Protein AF-I0UTX8-F1 (afdb_monomer_lite)

pLDDT: mean 80.85, std 13.94, range [42.75, 97.75]

Structure (mmCIF, N/CA/C/O backbone):
data_AF-I0UTX8-F1
#
_entry.id   AF-I0UTX8-F1
#
loop_
_atom_site.group_PDB
_atom_site.id
_atom_site.type_symbol
_atom_site.label_atom_id
_atom_site.label_alt_id
_atom_site.label_comp_id
_atom_site.label_asym_id
_atom_site.label_entity_id
_atom_site.label_seq_id
_atom_site.pdbx_PDB_ins_code
_atom_site.Cartn_x
_atom_site.Cartn_y
_atom_site.Cartn_z
_atom_site.occupancy
_atom_site.B_iso_or_equiv
_atom_site.auth_seq_id
_atom_site.auth_comp_id
_atom_site.auth_asym_id
_atom_site.auth_atom_id
_atom_site.pdbx_PDB_model_num
ATOM 1 N N . MET A 1 1 ? -11.945 14.263 20.259 1.00 42.75 1 MET A N 1
ATOM 2 C CA . MET A 1 1 ? -12.815 13.802 19.162 1.00 42.75 1 MET A CA 1
ATOM 3 C C . MET A 1 1 ? -12.801 12.288 19.262 1.00 42.75 1 MET A C 1
ATOM 5 O O . MET A 1 1 ? -11.864 11.658 18.801 1.00 42.75 1 MET A O 1
ATOM 9 N N .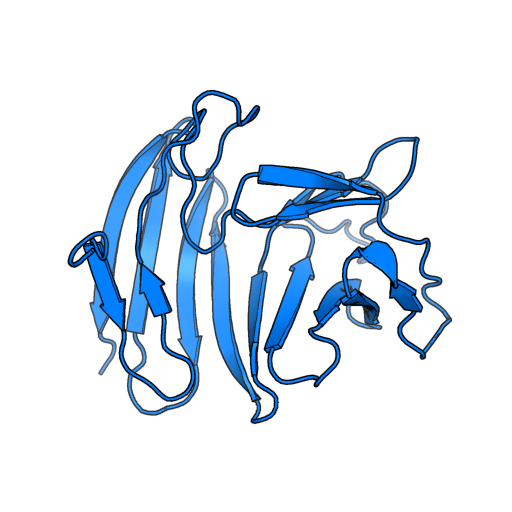 GLU A 1 2 ? -13.704 11.738 20.072 1.00 43.00 2 GLU A N 1
ATOM 10 C CA . GLU A 1 2 ? -13.823 10.292 20.281 1.00 43.00 2 GLU A CA 1
ATOM 11 C C . GLU A 1 2 ? -14.812 9.739 19.247 1.00 43.00 2 GLU A C 1
ATOM 13 O O . GLU A 1 2 ? -15.896 10.301 19.108 1.00 43.00 2 GLU A O 1
ATOM 18 N N . GLY A 1 3 ? -14.465 8.640 18.564 1.00 57.16 3 GLY A N 1
ATOM 19 C CA . GLY A 1 3 ? -15.480 7.721 18.033 1.00 57.16 3 GLY A CA 1
ATOM 20 C C . GLY A 1 3 ? -15.696 7.629 16.517 1.00 57.16 3 GLY A C 1
ATOM 21 O O . GLY A 1 3 ? -16.848 7.615 16.101 1.00 57.16 3 GLY A O 1
ATOM 22 N N . GLU A 1 4 ? -14.654 7.460 15.697 1.00 70.81 4 GLU A N 1
ATOM 23 C CA . GLU A 1 4 ? -14.821 6.998 14.296 1.00 70.81 4 GLU A CA 1
ATOM 24 C C . GLU A 1 4 ? -14.211 5.610 14.028 1.00 70.81 4 GLU A C 1
ATOM 26 O O . GLU A 1 4 ? -13.911 5.248 12.895 1.00 70.81 4 GLU A O 1
ATOM 31 N N . THR A 1 5 ? -14.047 4.787 15.064 1.00 82.12 5 THR A N 1
ATOM 32 C CA . THR A 1 5 ? -13.653 3.381 14.897 1.00 82.12 5 THR A CA 1
ATOM 33 C C . THR A 1 5 ? -14.902 2.516 14.733 1.00 82.12 5 THR A C 1
ATOM 35 O O . THR A 1 5 ? -15.676 2.385 15.681 1.00 82.12 5 THR A O 1
ATOM 38 N N . ASP A 1 6 ? -15.090 1.882 13.571 1.00 81.81 6 ASP A N 1
ATOM 39 C CA . ASP A 1 6 ? -16.167 0.895 13.390 1.00 81.81 6 ASP A CA 1
ATOM 40 C C . ASP A 1 6 ? -15.832 -0.398 14.167 1.00 81.81 6 ASP A C 1
ATOM 42 O O . ASP A 1 6 ? -16.687 -0.977 14.837 1.00 81.81 6 ASP A O 1
ATOM 46 N N . PHE A 1 7 ? -14.580 -0.865 14.087 1.00 81.38 7 PHE A N 1
ATOM 47 C CA . PHE A 1 7 ? -14.040 -1.977 14.882 1.00 81.38 7 PHE A CA 1
ATOM 48 C C . PHE A 1 7 ? -12.509 -1.937 14.892 1.00 81.38 7 PHE A C 1
ATOM 50 O O . PHE A 1 7 ? -11.882 -1.321 14.036 1.00 81.38 7 PHE A O 1
ATOM 57 N N . ALA A 1 8 ? -11.892 -2.626 15.847 1.00 80.88 8 ALA A N 1
ATOM 58 C CA . ALA A 1 8 ? -10.444 -2.761 15.914 1.00 80.88 8 ALA A CA 1
ATOM 59 C C . ALA A 1 8 ? -10.038 -4.201 16.228 1.00 80.88 8 ALA A C 1
ATOM 61 O O . ALA A 1 8 ? -10.755 -4.944 16.905 1.00 80.88 8 ALA A O 1
ATOM 62 N N . PHE A 1 9 ? -8.861 -4.575 15.744 1.00 76.31 9 PHE A N 1
ATOM 63 C CA . PHE A 1 9 ? -8.159 -5.786 16.122 1.00 76.31 9 PHE A CA 1
ATOM 64 C C . PHE A 1 9 ? -6.911 -5.395 16.892 1.00 76.31 9 PHE A C 1
ATOM 66 O O . PHE A 1 9 ? -5.964 -4.840 16.333 1.00 76.31 9 PHE A O 1
ATOM 73 N N . GLU A 1 10 ? -6.933 -5.689 18.187 1.00 76.31 10 GLU A N 1
ATOM 74 C CA . GLU A 1 10 ? -5.767 -5.524 19.039 1.00 76.31 10 GLU A CA 1
ATOM 75 C C . GLU A 1 10 ? -4.695 -6.561 18.693 1.00 76.31 10 GLU A C 1
ATOM 77 O O . GLU A 1 10 ? -4.978 -7.699 18.308 1.00 76.31 10 GLU A O 1
ATOM 82 N N . GLY A 1 11 ? -3.441 -6.157 18.834 1.00 73.00 11 GLY A N 1
ATOM 83 C CA . GLY A 1 11 ? -2.274 -6.961 18.509 1.00 73.00 11 GLY A CA 1
ATOM 84 C C . GLY A 1 11 ? -1.031 -6.083 18.470 1.00 73.00 11 GLY A C 1
ATOM 85 O O . GLY A 1 11 ? -1.123 -4.877 18.683 1.00 73.00 11 GLY A O 1
ATOM 86 N N . ILE A 1 12 ? 0.130 -6.681 18.191 1.00 80.19 12 ILE A N 1
ATOM 87 C CA . ILE A 1 12 ? 1.380 -5.911 18.055 1.00 80.19 12 ILE A CA 1
ATOM 88 C C . ILE A 1 12 ? 1.315 -4.942 16.879 1.00 80.19 12 ILE A C 1
ATOM 90 O O . ILE A 1 12 ? 1.742 -3.803 17.011 1.00 80.19 12 ILE A O 1
ATOM 94 N N . LEU A 1 13 ? 0.726 -5.385 15.769 1.00 84.00 13 LEU A N 1
ATOM 95 C CA . LEU A 1 13 ? 0.405 -4.535 14.634 1.00 84.00 13 LEU A CA 1
ATOM 96 C C . LEU A 1 13 ? -1.124 -4.408 14.548 1.00 84.00 13 LEU A C 1
ATOM 98 O O . LEU A 1 13 ? -1.762 -5.225 13.867 1.00 84.00 13 LEU A O 1
ATOM 102 N N . PRO A 1 14 ? -1.731 -3.474 15.305 1.00 82.25 14 PRO A N 1
ATOM 103 C CA . PRO A 1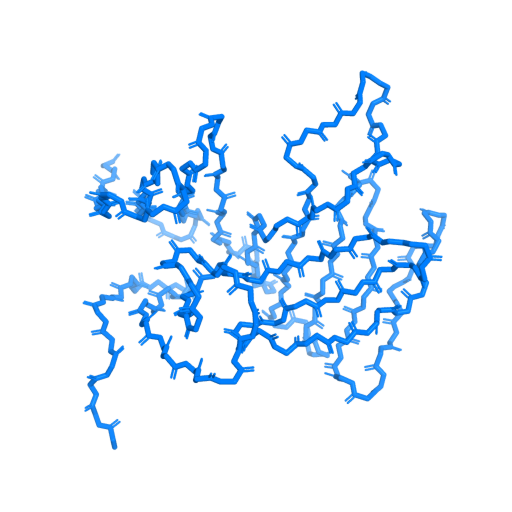 14 ? -3.178 -3.367 15.402 1.00 82.25 14 PRO A CA 1
ATOM 104 C C . PRO A 1 14 ? -3.784 -2.925 14.071 1.00 82.25 14 PRO A C 1
ATOM 106 O O . PRO A 1 14 ? -3.206 -2.121 13.340 1.00 82.25 14 PRO A O 1
ATOM 109 N N . LEU A 1 15 ? -4.977 -3.429 13.769 1.00 81.81 15 LEU A N 1
ATOM 110 C CA . LEU A 1 15 ? -5.797 -2.908 12.678 1.00 81.81 15 LEU A CA 1
ATOM 111 C C . LEU A 1 15 ? -6.970 -2.160 13.287 1.00 81.81 15 LEU A C 1
ATOM 113 O O . LEU A 1 15 ? -7.857 -2.765 13.885 1.00 81.81 15 LEU A O 1
ATOM 117 N N . VAL A 1 16 ? -6.973 -0.845 13.123 1.00 84.25 16 VAL A N 1
ATOM 118 C CA . VAL A 1 16 ? -8.110 0.004 13.468 1.00 84.25 16 VAL A CA 1
ATOM 119 C C . VAL A 1 16 ? -8.879 0.254 12.184 1.00 84.25 16 VAL A C 1
ATOM 121 O O . VAL A 1 16 ? -8.337 0.823 11.243 1.00 84.25 16 VAL A O 1
ATOM 124 N N . TRP A 1 17 ? -10.123 -0.209 12.128 1.00 83.88 17 TRP A N 1
ATOM 125 C CA . TRP A 1 17 ? -10.990 0.031 10.989 1.00 83.88 17 TRP A CA 1
ATOM 126 C C . TRP A 1 17 ? -11.888 1.231 11.240 1.00 83.88 17 TRP A C 1
ATOM 128 O O . TRP A 1 17 ? -12.675 1.258 12.190 1.00 83.88 17 TRP A O 1
ATOM 138 N N . SER A 1 18 ? -11.810 2.181 10.322 1.00 85.50 18 SER A N 1
ATOM 139 C CA . SER A 1 18 ? -12.669 3.349 10.226 1.00 85.50 18 SER A CA 1
ATOM 140 C C . SER A 1 18 ? -13.064 3.569 8.769 1.00 85.50 18 SER A C 1
ATOM 142 O O . SER A 1 18 ? -12.451 3.028 7.843 1.00 85.50 18 SER A O 1
ATOM 144 N N . ARG A 1 19 ? -14.117 4.358 8.571 1.00 87.00 19 ARG A N 1
ATOM 145 C CA . ARG A 1 19 ? -14.554 4.830 7.260 1.00 87.00 19 ARG A CA 1
ATOM 146 C C . ARG A 1 19 ? -14.509 6.342 7.257 1.00 87.00 19 ARG A C 1
ATOM 148 O O . ARG A 1 19 ? -15.196 6.958 8.065 1.00 87.00 19 ARG A O 1
ATOM 155 N N . SER A 1 20 ? -13.784 6.905 6.305 1.00 85.88 20 SER A N 1
ATOM 156 C CA . SER A 1 20 ? -13.709 8.351 6.108 1.00 85.88 20 SER A CA 1
ATOM 157 C C . SER A 1 20 ? -14.398 8.727 4.803 1.00 85.88 20 SER A C 1
ATOM 159 O O . SER A 1 20 ? -14.300 7.983 3.823 1.00 85.88 20 SER A O 1
ATOM 161 N N . TYR A 1 21 ? -15.101 9.862 4.797 1.00 86.75 21 TYR A N 1
ATOM 162 C CA . TYR A 1 21 ? -15.697 10.428 3.589 1.00 86.75 21 TYR A CA 1
ATOM 163 C C . TYR A 1 21 ? -15.040 11.763 3.235 1.00 86.75 21 TYR A C 1
ATOM 165 O O . TYR A 1 21 ? -15.007 12.674 4.062 1.00 86.75 21 TYR A O 1
ATOM 173 N N . TYR A 1 22 ? -14.589 11.880 1.991 1.00 83.94 22 TYR A N 1
ATOM 174 C CA . TYR A 1 22 ? -13.963 13.060 1.410 1.00 83.94 22 TYR A CA 1
ATOM 175 C C . TYR A 1 22 ? -14.700 13.411 0.117 1.00 83.94 22 TYR A C 1
ATOM 177 O O . TYR A 1 22 ? -14.751 12.619 -0.821 1.00 83.94 22 TYR A O 1
ATOM 185 N N . SER A 1 23 ? -15.330 14.585 0.072 1.00 82.50 23 SER A N 1
ATOM 186 C CA . SER A 1 23 ? -16.160 14.995 -1.071 1.00 82.50 23 SER A CA 1
ATOM 187 C C . SER A 1 23 ? -15.365 15.324 -2.335 1.00 82.50 23 SER A C 1
ATOM 189 O O . SER A 1 23 ? -15.944 15.386 -3.411 1.00 82.50 23 SER A O 1
ATOM 191 N N . ASP A 1 24 ? -14.077 15.606 -2.178 1.00 81.38 24 ASP A N 1
ATOM 192 C CA . ASP A 1 24 ? -13.109 15.970 -3.213 1.00 81.38 24 ASP A CA 1
ATOM 193 C C . ASP A 1 24 ? -12.202 14.799 -3.618 1.00 81.38 24 ASP A C 1
ATOM 195 O O . ASP A 1 24 ? -11.310 14.964 -4.448 1.00 81.38 24 ASP A O 1
ATOM 199 N N . GLN A 1 25 ? -12.425 13.614 -3.045 1.00 77.88 25 GLN A N 1
ATOM 200 C CA . GLN A 1 25 ? -11.676 12.418 -3.391 1.00 77.88 25 GLN A CA 1
ATOM 201 C C . GLN A 1 25 ? -12.287 11.739 -4.619 1.00 77.88 25 GLN A C 1
ATOM 203 O O . GLN A 1 25 ? -13.302 11.040 -4.531 1.00 77.88 25 GLN A O 1
ATOM 208 N N . ASP A 1 26 ? -11.600 11.881 -5.749 1.00 68.62 26 ASP A N 1
ATOM 209 C CA . ASP A 1 26 ? -11.940 11.182 -6.980 1.00 68.62 26 ASP A CA 1
ATOM 210 C C . ASP A 1 26 ? -11.601 9.681 -6.906 1.00 68.62 26 ASP A C 1
ATOM 212 O O . ASP A 1 26 ? -10.594 9.237 -6.342 1.00 68.62 26 ASP A O 1
ATOM 216 N N . GLY A 1 27 ? -12.451 8.872 -7.540 1.00 67.56 27 GLY A N 1
ATOM 217 C CA . GLY A 1 27 ? -12.260 7.431 -7.687 1.00 67.56 27 GLY A CA 1
ATOM 218 C C . GLY A 1 27 ? -12.958 6.578 -6.625 1.00 67.56 27 GLY A C 1
ATOM 219 O O . GLY A 1 27 ? -13.397 7.033 -5.573 1.00 67.56 27 GLY A O 1
ATOM 220 N N . THR A 1 28 ? -13.089 5.283 -6.915 1.00 64.31 28 THR A N 1
ATOM 221 C CA . THR A 1 28 ? -13.773 4.326 -6.036 1.00 64.31 28 THR A CA 1
ATOM 222 C C . THR A 1 28 ? -12.792 3.653 -5.083 1.00 64.31 28 THR A C 1
ATOM 224 O O . THR A 1 28 ? -12.051 2.753 -5.486 1.00 64.31 28 THR A O 1
ATOM 227 N N . GLY A 1 29 ? -12.819 4.050 -3.809 1.00 67.56 29 GLY A N 1
ATOM 228 C CA . GLY A 1 29 ? -12.302 3.223 -2.720 1.00 67.56 29 GLY A CA 1
ATOM 229 C C . GLY A 1 29 ? -13.172 1.979 -2.516 1.00 67.56 29 GLY A C 1
ATOM 230 O O . GLY A 1 29 ? -14.106 1.704 -3.276 1.00 67.56 29 GLY A O 1
ATOM 231 N N . TRP A 1 30 ? -12.905 1.203 -1.468 1.00 75.69 30 TRP A N 1
ATOM 232 C CA . TRP A 1 30 ? -13.611 -0.064 -1.259 1.00 75.69 30 TRP A CA 1
ATOM 233 C C . TRP A 1 30 ? -15.130 0.079 -1.014 1.00 75.69 30 TRP A C 1
ATOM 235 O O . TRP A 1 30 ? -15.869 -0.907 -1.091 1.00 75.69 30 TRP A O 1
ATOM 245 N N . LEU A 1 31 ? -15.620 1.282 -0.710 1.00 76.56 31 LEU A N 1
ATOM 246 C CA . LEU A 1 31 ? -17.041 1.553 -0.455 1.00 76.56 31 LEU A CA 1
ATOM 247 C C . LEU A 1 31 ? -17.690 2.459 -1.513 1.00 76.56 31 LEU A C 1
ATOM 249 O O . LEU A 1 31 ? -18.855 2.823 -1.366 1.00 76.56 31 LEU A O 1
ATOM 253 N N . GLY A 1 32 ? -16.973 2.768 -2.595 1.00 76.75 32 GLY A N 1
ATOM 254 C CA . GLY A 1 32 ? -17.423 3.682 -3.640 1.00 76.75 32 GLY A CA 1
ATOM 255 C C . GLY A 1 32 ? -16.710 5.033 -3.599 1.00 76.75 32 GLY A C 1
ATOM 256 O O . GLY A 1 32 ? -15.705 5.200 -2.911 1.00 76.75 32 GLY A O 1
ATOM 257 N N . GLU A 1 33 ? -17.219 5.966 -4.398 1.00 81.94 33 GLU A N 1
ATOM 258 C CA . GLU A 1 33 ? -16.681 7.321 -4.554 1.00 81.94 33 GLU A CA 1
ATOM 259 C C . GLU A 1 33 ? -16.741 8.110 -3.243 1.00 81.94 33 GLU A C 1
ATOM 261 O O . GLU A 1 33 ? -17.702 7.984 -2.477 1.00 81.94 33 GLU A O 1
ATOM 266 N N . GLY A 1 34 ? -15.682 8.872 -2.969 1.00 83.38 34 GLY A N 1
ATOM 267 C CA . GLY A 1 34 ? -15.533 9.675 -1.759 1.00 83.38 34 GLY A CA 1
ATOM 268 C C . GLY A 1 34 ? -15.286 8.889 -0.470 1.00 83.38 34 GLY A C 1
ATOM 269 O O . GLY A 1 34 ? -15.041 9.502 0.559 1.00 83.38 34 GLY A O 1
ATOM 270 N N . TRP A 1 35 ? -15.328 7.552 -0.475 1.00 85.69 35 TRP A N 1
ATOM 271 C CA . TRP A 1 35 ? -15.084 6.747 0.726 1.00 85.69 35 TRP A CA 1
ATOM 272 C C . TRP A 1 35 ? -13.678 6.154 0.761 1.00 85.69 35 TRP A C 1
ATOM 274 O O . TRP A 1 35 ? -13.226 5.540 -0.211 1.00 85.69 35 TRP A O 1
ATOM 284 N N . SER A 1 36 ? -13.049 6.208 1.933 1.00 84.25 36 SER A N 1
ATOM 285 C CA . SER A 1 36 ? -11.814 5.486 2.222 1.00 84.25 36 SER A CA 1
ATOM 286 C C . SER A 1 36 ? -11.919 4.597 3.462 1.00 84.25 36 SER A C 1
ATOM 288 O O . SER A 1 36 ? -12.678 4.872 4.392 1.00 84.25 36 SER A O 1
ATOM 290 N N . VAL A 1 37 ? -11.165 3.499 3.432 1.00 84.94 37 VAL A N 1
ATOM 291 C CA . VAL A 1 37 ? -10.983 2.523 4.512 1.00 84.94 37 VAL A CA 1
ATOM 292 C C . VAL A 1 37 ? -9.529 2.052 4.511 1.00 84.94 37 VAL A C 1
ATOM 294 O O . VAL A 1 37 ? -8.875 2.121 3.462 1.00 84.94 37 VAL A O 1
ATOM 297 N N . PRO A 1 38 ? -9.018 1.505 5.628 1.00 83.50 38 PRO A N 1
ATOM 298 C CA . PRO A 1 38 ? -7.717 0.847 5.632 1.00 83.50 38 PRO A CA 1
ATOM 299 C C . PRO A 1 38 ? -7.620 -0.210 4.522 1.00 83.50 38 PRO A C 1
ATOM 301 O O . PRO A 1 38 ? -8.472 -1.096 4.425 1.00 83.50 38 PRO A O 1
ATOM 304 N N . GLY A 1 39 ? -6.587 -0.118 3.683 1.00 84.00 39 GLY A N 1
ATOM 305 C CA . GLY A 1 39 ? -6.399 -0.992 2.522 1.00 84.00 39 GLY A CA 1
ATOM 306 C C . GLY A 1 39 ? -6.795 -0.387 1.178 1.00 84.00 39 GLY A C 1
ATOM 307 O O . GLY A 1 39 ? -6.586 -1.024 0.147 1.00 84.00 39 GLY A O 1
ATOM 308 N N . CYS A 1 40 ? -7.350 0.829 1.151 1.00 86.50 40 CYS A N 1
ATOM 309 C CA . CYS A 1 40 ? -7.631 1.535 -0.100 1.00 86.50 40 CYS A CA 1
ATOM 310 C C . CYS A 1 40 ? -6.367 1.960 -0.864 1.00 86.50 40 CYS A C 1
ATOM 312 O O . CYS A 1 40 ? -6.476 2.262 -2.056 1.00 86.50 40 CYS A O 1
ATOM 314 N N . GLN A 1 41 ? -5.203 1.977 -0.211 1.00 91.75 41 GLN A N 1
ATOM 315 C CA . GLN A 1 41 ? -3.949 2.406 -0.818 1.00 91.75 41 GLN A CA 1
ATOM 316 C C . GLN A 1 41 ? -3.582 1.532 -2.019 1.00 91.75 41 GLN A C 1
ATOM 318 O O . GLN A 1 41 ? -3.802 0.314 -2.030 1.00 91.75 41 GLN A O 1
ATOM 323 N N . ARG A 1 42 ? -3.024 2.155 -3.052 1.00 93.81 42 ARG A N 1
ATOM 324 C CA . ARG A 1 42 ? -2.692 1.476 -4.308 1.00 93.81 42 ARG A CA 1
ATOM 325 C C . ARG A 1 42 ? -1.664 2.267 -5.096 1.00 93.81 42 ARG A C 1
ATOM 327 O O . ARG A 1 42 ? -1.646 3.492 -5.033 1.00 93.81 42 ARG A O 1
ATOM 334 N N . ILE A 1 43 ? -0.872 1.555 -5.881 1.00 96.12 43 ILE A N 1
ATOM 335 C CA . ILE A 1 43 ? -0.053 2.138 -6.937 1.00 96.12 43 ILE A CA 1
ATOM 336 C C . ILE A 1 43 ? -0.778 1.921 -8.267 1.00 96.12 43 ILE A C 1
ATOM 338 O O . ILE A 1 43 ? -1.365 0.860 -8.505 1.00 96.12 43 ILE A O 1
ATOM 342 N N . ILE A 1 44 ? -0.766 2.938 -9.117 1.00 94.44 44 ILE A N 1
ATOM 343 C CA . ILE A 1 44 ? -1.221 2.855 -10.503 1.00 94.44 44 ILE A CA 1
ATOM 344 C C . ILE A 1 44 ? -0.037 3.074 -11.437 1.00 94.44 44 ILE A C 1
ATOM 346 O O . ILE A 1 44 ? 0.903 3.788 -11.090 1.00 94.44 44 ILE A O 1
ATOM 350 N N . ARG A 1 45 ? -0.100 2.454 -12.613 1.00 94.44 45 ARG A N 1
ATOM 351 C CA . ARG A 1 45 ? 0.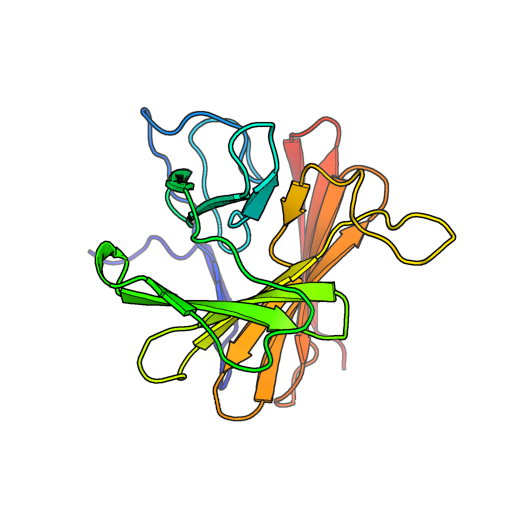871 2.645 -13.690 1.00 94.44 45 ARG A CA 1
ATOM 352 C C . ARG A 1 45 ? 0.161 3.188 -14.920 1.00 94.44 45 ARG A C 1
ATOM 354 O O . ARG A 1 45 ? -0.854 2.630 -15.343 1.00 94.44 45 ARG A O 1
ATOM 361 N N . ASP A 1 46 ? 0.716 4.244 -15.495 1.00 93.56 46 ASP A N 1
ATOM 362 C CA . ASP A 1 46 ? 0.303 4.798 -16.780 1.00 93.56 46 ASP A CA 1
ATOM 363 C C . ASP A 1 46 ? 1.521 5.219 -17.625 1.00 93.56 46 ASP A C 1
ATOM 365 O O . ASP A 1 46 ? 2.658 4.844 -17.339 1.00 93.56 46 ASP A O 1
ATOM 369 N N . ALA A 1 47 ? 1.287 5.974 -18.702 1.00 92.88 47 ALA A N 1
ATOM 370 C CA . ALA A 1 47 ? 2.345 6.429 -19.605 1.00 92.88 47 ALA A CA 1
ATOM 371 C C . ALA A 1 47 ? 3.338 7.425 -18.969 1.00 92.88 47 ALA A C 1
ATOM 373 O O . ALA A 1 47 ? 4.404 7.645 -19.538 1.00 92.88 47 ALA A O 1
ATOM 374 N N . ALA A 1 48 ? 2.993 8.047 -17.839 1.00 93.44 48 ALA A N 1
ATOM 375 C CA . ALA A 1 48 ? 3.865 8.938 -17.078 1.00 93.44 48 ALA A CA 1
ATOM 376 C C . ALA A 1 48 ? 4.664 8.202 -15.987 1.00 93.44 48 ALA A C 1
ATOM 378 O O . ALA A 1 48 ? 5.509 8.823 -15.346 1.00 93.44 48 ALA A O 1
ATOM 379 N N . GLY A 1 49 ? 4.416 6.903 -15.785 1.00 94.12 49 GLY A N 1
ATOM 380 C CA . GLY A 1 49 ? 5.111 6.069 -14.811 1.00 94.12 49 GLY A CA 1
ATOM 381 C C . GLY A 1 49 ? 4.197 5.598 -13.682 1.00 94.12 49 GLY A C 1
ATOM 382 O O . GLY A 1 49 ? 3.018 5.303 -13.890 1.00 94.12 49 GLY A O 1
ATOM 383 N N . LEU A 1 50 ? 4.766 5.469 -12.483 1.00 96.12 50 LEU A N 1
ATOM 384 C CA . LEU A 1 50 ? 4.047 5.026 -11.291 1.00 96.12 50 LEU A CA 1
ATOM 385 C C . LEU A 1 50 ? 3.518 6.220 -10.499 1.00 96.12 50 LEU A C 1
ATOM 387 O O . LEU A 1 50 ? 4.212 7.216 -10.309 1.00 96.12 50 LEU A O 1
ATOM 391 N N . ALA A 1 51 ? 2.314 6.085 -9.955 1.00 96.81 51 ALA A N 1
ATOM 392 C CA . ALA A 1 51 ? 1.767 7.020 -8.982 1.00 96.81 51 ALA A CA 1
ATOM 393 C C . ALA A 1 51 ? 1.165 6.268 -7.798 1.00 96.81 51 ALA A C 1
ATOM 395 O O . ALA A 1 51 ? 0.540 5.218 -7.961 1.00 96.81 51 ALA A O 1
ATOM 396 N N . TYR A 1 52 ? 1.338 6.820 -6.602 1.00 96.50 52 TYR A N 1
ATOM 397 C CA . TYR A 1 52 ? 0.732 6.306 -5.385 1.00 96.50 52 TYR A CA 1
ATOM 398 C C . TYR A 1 52 ? -0.543 7.072 -5.062 1.00 96.50 52 TYR A C 1
ATOM 400 O O . TYR A 1 52 ? -0.585 8.297 -5.160 1.00 96.50 52 TYR A O 1
ATOM 408 N N . ILE A 1 53 ? -1.571 6.330 -4.662 1.00 92.94 53 ILE A N 1
ATOM 409 C CA . ILE A 1 53 ? -2.803 6.850 -4.081 1.00 92.94 53 ILE A CA 1
ATOM 410 C C . ILE A 1 53 ? -2.807 6.426 -2.613 1.00 92.94 53 ILE A C 1
ATOM 412 O O . ILE A 1 53 ? -2.893 5.226 -2.319 1.00 92.94 53 ILE A O 1
ATOM 416 N N . ASP A 1 54 ? -2.698 7.401 -1.710 1.00 91.31 54 ASP A N 1
ATOM 417 C CA . ASP A 1 54 ? -2.648 7.155 -0.268 1.00 91.31 54 ASP A CA 1
ATOM 418 C C . ASP A 1 54 ? -4.025 6.814 0.335 1.00 91.31 54 ASP A C 1
ATOM 420 O O . ASP A 1 54 ? -5.019 6.605 -0.369 1.00 91.31 54 ASP A O 1
ATOM 424 N N . ASP A 1 55 ? -4.088 6.675 1.661 1.00 85.56 55 ASP A N 1
ATOM 425 C CA . ASP A 1 55 ? -5.317 6.298 2.366 1.00 85.56 55 ASP A CA 1
ATOM 426 C C . ASP A 1 55 ? -6.381 7.401 2.394 1.00 85.56 55 ASP A C 1
ATOM 428 O O . ASP A 1 55 ? -7.530 7.112 2.718 1.00 85.56 55 ASP A O 1
ATOM 432 N N . GLN A 1 56 ? -6.049 8.627 2.001 1.00 83.62 56 GLN A N 1
ATOM 433 C CA . GLN A 1 56 ? -6.992 9.732 1.810 1.00 83.62 56 GLN A CA 1
ATOM 434 C C . GLN A 1 56 ? -7.325 9.935 0.328 1.00 83.62 56 GLN A C 1
ATOM 436 O O . GLN A 1 56 ? -8.071 10.841 -0.031 1.00 83.62 56 GLN A O 1
ATOM 441 N N . GLY A 1 57 ? -6.773 9.091 -0.547 1.00 85.50 57 GLY A N 1
ATOM 442 C CA . GLY A 1 57 ? -6.959 9.175 -1.987 1.00 85.50 57 GLY A CA 1
ATOM 443 C C . GLY A 1 57 ? -6.136 10.271 -2.663 1.00 85.50 57 GLY A C 1
ATOM 444 O O . GLY A 1 57 ? -6.353 10.533 -3.846 1.00 85.50 57 GLY A O 1
ATOM 445 N N . ARG A 1 58 ? -5.177 10.889 -1.962 1.00 90.12 58 ARG A N 1
ATOM 446 C CA . ARG A 1 58 ? -4.249 11.845 -2.573 1.00 90.12 58 ARG A CA 1
ATOM 447 C C . ARG A 1 58 ? -3.315 11.092 -3.515 1.00 90.12 58 ARG A C 1
ATOM 449 O O . ARG A 1 58 ? -2.727 10.080 -3.139 1.00 90.12 58 ARG A O 1
ATOM 456 N N . LEU A 1 59 ? -3.195 11.607 -4.736 1.00 92.94 59 LEU A N 1
ATOM 457 C CA . LEU A 1 59 ? -2.371 11.039 -5.796 1.00 92.94 59 LEU A CA 1
ATOM 458 C C . LEU A 1 59 ? -1.081 11.840 -5.953 1.00 92.94 59 LEU A C 1
ATOM 460 O O . LEU A 1 59 ? -1.129 13.061 -6.107 1.00 92.94 59 LEU A O 1
ATOM 464 N N . PHE A 1 60 ? 0.058 11.152 -5.984 1.00 95.56 60 PHE A N 1
ATOM 465 C CA . PHE A 1 60 ? 1.339 11.753 -6.347 1.00 95.56 60 PHE A CA 1
ATOM 466 C C . PHE A 1 60 ? 2.228 10.775 -7.134 1.00 95.56 60 PHE A C 1
ATOM 468 O O . PHE A 1 60 ? 2.153 9.562 -6.908 1.00 95.56 60 PHE A O 1
ATOM 475 N N . PRO A 1 61 ? 3.055 11.272 -8.075 1.00 97.38 61 PRO A N 1
ATOM 476 C CA . PRO A 1 61 ? 3.966 10.431 -8.845 1.00 97.38 61 PRO A CA 1
ATOM 477 C C . PRO A 1 61 ? 5.064 9.866 -7.940 1.00 97.38 61 PRO A C 1
ATOM 479 O O . PRO A 1 61 ? 5.593 10.581 -7.093 1.00 97.38 61 PRO A O 1
ATOM 482 N N . LEU A 1 62 ? 5.402 8.593 -8.123 1.00 97.31 62 LEU A N 1
ATOM 483 C CA . LEU A 1 62 ? 6.517 7.937 -7.445 1.00 97.31 62 LEU A CA 1
ATOM 484 C C . LEU A 1 62 ? 7.802 8.091 -8.272 1.00 97.31 62 LEU A C 1
ATOM 486 O O . LEU A 1 62 ? 7.720 8.190 -9.498 1.00 97.31 62 LEU A O 1
ATOM 490 N N . PRO A 1 63 ? 8.984 8.106 -7.630 1.00 94.94 63 PRO A N 1
ATOM 491 C CA . PRO A 1 63 ? 10.240 8.085 -8.365 1.00 94.94 63 PRO A CA 1
ATOM 492 C C . PRO A 1 63 ? 10.383 6.775 -9.152 1.00 94.94 63 PRO A C 1
ATOM 494 O O . PRO A 1 63 ? 9.820 5.743 -8.777 1.00 94.94 63 PRO A O 1
ATOM 497 N N . GLU A 1 64 ? 11.147 6.820 -10.242 1.00 89.38 64 GLU A N 1
ATOM 498 C CA . GLU A 1 64 ? 11.544 5.610 -10.961 1.00 89.38 64 GLU A CA 1
ATOM 499 C C . GLU A 1 64 ? 12.428 4.739 -10.061 1.00 89.38 64 GLU A C 1
ATOM 501 O O . GLU A 1 64 ? 13.256 5.246 -9.302 1.00 89.38 64 GLU A O 1
ATOM 506 N N . VAL A 1 65 ? 12.219 3.427 -10.138 1.00 87.94 65 VAL A N 1
ATOM 507 C CA . VAL A 1 65 ? 13.021 2.412 -9.452 1.00 87.94 65 VAL A CA 1
ATOM 508 C C . VAL A 1 65 ? 13.438 1.385 -10.492 1.00 87.94 65 VAL A C 1
ATOM 510 O O . VAL A 1 65 ? 12.586 0.910 -11.248 1.00 87.94 65 VAL A O 1
ATOM 513 N N . ASP A 1 66 ? 14.733 1.089 -10.555 1.00 77.50 66 ASP A N 1
ATOM 514 C CA . ASP A 1 66 ? 15.258 0.018 -11.396 1.00 77.50 66 ASP A CA 1
ATOM 515 C C . ASP A 1 66 ? 15.025 -1.334 -10.701 1.00 77.50 66 ASP A C 1
ATOM 517 O O . ASP A 1 66 ? 15.058 -1.430 -9.473 1.00 77.50 66 ASP A O 1
ATOM 521 N N . GLU A 1 67 ? 14.751 -2.378 -11.478 1.00 71.44 67 GLU A N 1
ATOM 522 C CA . GLU A 1 67 ? 14.636 -3.747 -10.962 1.00 71.44 67 GLU A CA 1
ATOM 523 C C . GLU A 1 67 ? 15.992 -4.305 -10.521 1.00 71.44 67 GLU A C 1
ATOM 525 O O . GLU A 1 67 ? 16.040 -5.179 -9.653 1.00 71.44 67 GLU A O 1
ATOM 530 N N . ASP A 1 68 ? 17.077 -3.778 -11.094 1.00 76.31 68 ASP A N 1
ATOM 531 C CA . ASP A 1 68 ? 18.451 -4.153 -10.771 1.00 76.31 68 ASP A CA 1
ATOM 532 C C . ASP A 1 68 ? 19.020 -3.368 -9.568 1.00 76.31 68 ASP A C 1
ATOM 534 O O . ASP A 1 68 ? 20.070 -3.739 -9.032 1.00 76.31 68 ASP A O 1
ATOM 538 N N . ASP A 1 69 ? 18.340 -2.307 -9.113 1.00 73.75 69 ASP A N 1
ATOM 539 C CA . ASP A 1 69 ? 18.777 -1.495 -7.975 1.00 73.75 69 ASP A CA 1
ATOM 540 C C . ASP A 1 69 ? 18.331 -2.114 -6.640 1.00 73.75 69 ASP A C 1
ATOM 542 O O . ASP A 1 69 ? 17.154 -2.141 -6.275 1.00 73.75 69 ASP A O 1
ATOM 546 N N . GLU A 1 70 ? 19.305 -2.582 -5.855 1.00 75.88 70 GLU A N 1
ATOM 547 C CA . GLU A 1 70 ? 19.057 -3.176 -4.533 1.00 75.88 70 GLU A CA 1
ATOM 548 C C . GLU A 1 70 ? 18.719 -2.130 -3.448 1.00 75.88 70 GLU A C 1
ATOM 550 O O . GLU A 1 70 ? 18.208 -2.486 -2.380 1.00 75.88 70 GLU A O 1
ATOM 555 N N . GLU A 1 71 ? 19.001 -0.844 -3.688 1.00 88.81 71 GLU A N 1
ATOM 556 C CA . GLU A 1 71 ? 18.805 0.227 -2.708 1.00 88.81 71 GLU A CA 1
ATOM 557 C C . GLU A 1 71 ? 17.475 0.977 -2.914 1.00 88.81 71 GLU A C 1
ATOM 559 O O . GLU A 1 71 ? 17.145 1.375 -4.031 1.00 88.81 71 GLU A O 1
ATOM 564 N N . PRO A 1 72 ? 16.698 1.229 -1.843 1.00 93.12 72 PRO A N 1
ATOM 565 C CA . PRO A 1 72 ? 15.481 2.019 -1.950 1.00 93.12 72 PRO A CA 1
ATOM 566 C C . PRO A 1 72 ? 15.786 3.491 -2.255 1.00 93.12 72 PRO A C 1
ATOM 568 O O . PRO A 1 72 ? 16.711 4.088 -1.705 1.00 93.12 72 PRO A O 1
ATOM 571 N N . VAL A 1 73 ? 14.930 4.114 -3.058 1.00 95.50 73 VAL A N 1
ATOM 572 C CA . VAL A 1 73 ? 15.001 5.536 -3.401 1.00 95.50 73 VAL A CA 1
ATOM 573 C C . VAL A 1 73 ? 14.302 6.368 -2.326 1.00 95.50 73 VAL A C 1
ATOM 575 O O . VAL A 1 73 ? 13.159 6.094 -1.949 1.00 95.50 73 VAL A O 1
ATOM 578 N N . LEU A 1 74 ? 14.975 7.413 -1.833 1.00 96.12 74 LEU A N 1
ATOM 579 C CA . LEU A 1 74 ? 14.370 8.387 -0.923 1.00 96.12 74 LEU A CA 1
ATOM 580 C C . LEU A 1 74 ? 13.459 9.330 -1.704 1.00 96.12 74 LEU A C 1
ATOM 582 O O . LEU A 1 74 ? 13.928 10.066 -2.573 1.00 96.12 74 LEU A O 1
ATOM 586 N N . PHE A 1 75 ? 12.185 9.400 -1.330 1.00 96.75 75 PHE A N 1
ATOM 587 C CA . PHE A 1 75 ? 11.295 10.445 -1.814 1.00 96.75 75 PHE A CA 1
ATOM 588 C C . PHE A 1 75 ? 11.150 11.548 -0.763 1.00 96.75 75 PHE A C 1
ATOM 590 O O . PHE A 1 75 ? 10.287 11.504 0.114 1.00 96.75 75 PHE A O 1
ATOM 597 N N . GLU A 1 76 ? 12.018 12.557 -0.851 1.00 95.31 76 GLU A N 1
ATOM 598 C CA . GLU A 1 76 ? 12.143 13.599 0.173 1.00 95.31 76 GLU A CA 1
ATOM 599 C C . GLU A 1 76 ? 10.849 14.386 0.428 1.00 95.31 76 GLU A C 1
ATOM 601 O O . GLU A 1 76 ? 10.549 14.683 1.579 1.00 95.31 76 GLU A O 1
ATOM 606 N N . SER A 1 77 ? 10.048 14.721 -0.589 1.00 94.88 77 SER A N 1
ATOM 607 C CA . SER A 1 77 ? 8.831 15.522 -0.363 1.00 94.88 77 SER A CA 1
ATOM 608 C C . SER A 1 77 ? 7.744 14.766 0.400 1.00 94.88 77 SER A C 1
ATOM 610 O O . SER A 1 77 ? 7.011 15.380 1.169 1.00 94.88 77 SER A O 1
ATOM 612 N N . GLU A 1 78 ? 7.656 13.448 0.209 1.00 96.50 78 GLU A N 1
ATOM 613 C CA . GLU A 1 78 ? 6.653 12.593 0.859 1.00 96.50 78 GLU A CA 1
ATOM 614 C C . GLU A 1 78 ? 7.206 11.868 2.093 1.00 96.50 78 GLU A C 1
ATOM 616 O O . GLU A 1 78 ? 6.448 11.225 2.812 1.00 96.50 78 GLU A O 1
ATOM 621 N N . GLN A 1 79 ? 8.508 12.009 2.378 1.00 96.38 79 GLN A N 1
ATOM 622 C CA . GLN A 1 79 ? 9.182 11.402 3.530 1.00 96.38 79 GLN A CA 1
ATOM 623 C C . GLN A 1 79 ? 8.973 9.876 3.579 1.00 96.38 79 GLN A C 1
ATOM 625 O O . GLN A 1 79 ? 8.607 9.307 4.609 1.00 96.38 79 GLN A O 1
ATOM 630 N N . ILE A 1 80 ? 9.219 9.212 2.447 1.00 97.12 80 ILE A N 1
ATOM 631 C CA . ILE A 1 80 ? 9.129 7.754 2.301 1.00 97.12 80 ILE A CA 1
ATOM 632 C C . ILE A 1 80 ? 10.344 7.188 1.571 1.00 97.12 80 ILE A C 1
ATOM 634 O O . ILE A 1 80 ? 10.986 7.873 0.775 1.00 97.12 80 ILE A O 1
ATOM 638 N N . TRP A 1 81 ? 10.610 5.909 1.809 1.00 97.38 81 TRP A N 1
ATOM 639 C CA . TRP A 1 81 ? 11.472 5.081 0.973 1.00 97.38 81 TRP A CA 1
ATOM 640 C C . TRP A 1 81 ? 10.621 4.302 -0.024 1.00 97.38 81 TRP A C 1
ATOM 642 O O . TRP A 1 81 ? 9.604 3.725 0.370 1.00 97.38 81 TRP A O 1
ATOM 652 N N . PHE A 1 82 ? 11.037 4.266 -1.288 1.00 97.31 82 PHE A N 1
ATOM 653 C CA . PHE A 1 82 ? 10.360 3.525 -2.348 1.00 97.31 82 PHE A CA 1
ATOM 654 C C . PHE A 1 82 ? 11.315 2.549 -3.039 1.00 97.31 82 PHE A C 1
ATOM 656 O O . PHE A 1 82 ? 12.435 2.915 -3.381 1.00 97.31 82 PHE A O 1
ATOM 663 N N . SER A 1 83 ? 10.885 1.307 -3.246 1.00 95.50 83 SER A N 1
ATOM 664 C CA . SER A 1 83 ? 11.670 0.294 -3.961 1.00 95.50 83 SER A CA 1
ATOM 665 C C . SER A 1 83 ? 10.779 -0.718 -4.675 1.00 95.50 83 SER A C 1
ATOM 667 O O . SER A 1 83 ? 9.573 -0.803 -4.417 1.00 95.50 83 SER A O 1
ATOM 669 N N . LYS A 1 84 ? 11.386 -1.526 -5.548 1.00 93.31 84 LYS A N 1
ATOM 670 C CA . LYS A 1 84 ? 10.805 -2.769 -6.058 1.00 93.31 84 LYS A CA 1
ATOM 671 C C . LYS A 1 84 ? 11.678 -3.929 -5.590 1.00 93.31 84 LYS A C 1
ATOM 673 O O . LYS A 1 84 ? 12.888 -3.910 -5.751 1.00 93.31 84 LYS A O 1
ATOM 678 N N . ASN A 1 85 ? 11.076 -4.916 -4.943 1.00 89.94 85 ASN A N 1
ATOM 679 C CA . ASN A 1 85 ? 11.809 -6.096 -4.497 1.00 89.94 85 ASN A CA 1
ATOM 680 C C . ASN A 1 85 ? 12.020 -7.081 -5.657 1.00 89.94 85 ASN A C 1
ATOM 682 O O . ASN A 1 85 ? 11.201 -7.116 -6.578 1.00 89.94 85 ASN A O 1
ATOM 686 N N . PRO A 1 86 ? 12.971 -8.025 -5.519 1.00 86.50 86 PRO A N 1
ATOM 687 C CA . PRO A 1 86 ? 13.150 -9.127 -6.468 1.00 86.50 86 PRO A CA 1
ATOM 688 C C . PRO A 1 86 ? 11.930 -10.050 -6.641 1.00 86.50 86 PRO A C 1
ATOM 690 O O . PRO A 1 86 ? 11.859 -10.803 -7.605 1.00 86.50 86 PRO A O 1
ATOM 693 N N . ASP A 1 87 ? 10.971 -10.037 -5.705 1.00 85.62 87 ASP A N 1
ATOM 694 C CA . ASP A 1 87 ? 9.699 -10.768 -5.832 1.00 85.62 87 ASP A CA 1
ATOM 695 C C . ASP A 1 87 ? 8.643 -10.013 -6.666 1.00 85.62 87 ASP A C 1
ATOM 697 O O . ASP A 1 87 ? 7.497 -10.453 -6.757 1.00 85.62 87 ASP A O 1
ATOM 701 N N . GLY A 1 88 ? 9.023 -8.878 -7.261 1.00 87.31 88 GLY A N 1
ATOM 702 C CA . GLY A 1 88 ? 8.167 -8.018 -8.073 1.00 87.31 88 GLY A CA 1
ATOM 703 C C . GLY A 1 88 ? 7.263 -7.092 -7.258 1.00 87.31 88 GLY A C 1
ATOM 704 O O . GLY A 1 88 ? 6.494 -6.327 -7.836 1.00 87.31 88 GLY A O 1
ATOM 705 N N . HIS A 1 89 ? 7.317 -7.131 -5.922 1.00 92.44 89 HIS A N 1
ATOM 706 C CA . HIS A 1 89 ? 6.489 -6.256 -5.100 1.00 92.44 89 HIS A CA 1
ATOM 707 C C . HIS A 1 89 ? 7.111 -4.868 -4.971 1.00 92.44 89 HIS A C 1
ATOM 709 O O . HIS A 1 89 ? 8.255 -4.727 -4.537 1.00 92.44 89 HIS A O 1
ATOM 715 N N . TYR A 1 90 ? 6.303 -3.841 -5.210 1.00 95.88 90 TYR A N 1
ATOM 716 C CA . TYR A 1 90 ? 6.646 -2.478 -4.826 1.00 95.88 90 TYR A CA 1
ATOM 717 C C . TYR A 1 90 ? 6.510 -2.297 -3.314 1.00 95.88 90 TYR A C 1
ATOM 719 O O . TYR A 1 90 ? 5.575 -2.823 -2.697 1.00 95.88 90 TYR A O 1
ATOM 727 N N . VAL A 1 91 ? 7.424 -1.534 -2.720 1.00 96.62 91 VAL A N 1
ATOM 728 C CA . VAL A 1 91 ? 7.453 -1.248 -1.284 1.00 96.62 91 VAL A CA 1
ATOM 729 C C . VAL A 1 91 ? 7.496 0.249 -1.048 1.00 96.62 91 VAL A C 1
ATOM 731 O O . VAL A 1 91 ? 8.340 0.938 -1.606 1.00 96.62 91 VAL A O 1
ATOM 734 N N . ILE A 1 92 ? 6.614 0.731 -0.174 1.00 97.75 92 ILE A N 1
ATOM 735 C CA . ILE A 1 92 ? 6.697 2.069 0.418 1.00 97.75 92 ILE A CA 1
ATOM 736 C C . ILE A 1 92 ? 6.949 1.893 1.913 1.00 97.75 92 ILE A C 1
ATOM 738 O O . ILE A 1 92 ? 6.124 1.291 2.598 1.00 97.75 92 ILE A O 1
ATOM 742 N N . ALA A 1 93 ? 8.060 2.409 2.429 1.00 97.38 93 ALA A N 1
ATOM 743 C CA . ALA A 1 93 ? 8.396 2.338 3.849 1.00 97.38 93 ALA A CA 1
ATOM 744 C C . ALA A 1 93 ? 8.520 3.728 4.479 1.00 97.38 93 ALA A C 1
ATOM 746 O O . ALA A 1 93 ? 8.928 4.693 3.828 1.00 97.38 93 ALA A O 1
ATOM 747 N N . SER A 1 94 ? 8.183 3.824 5.765 1.00 97.00 94 SER A N 1
ATOM 748 C CA . SER A 1 94 ? 8.464 5.017 6.563 1.00 97.00 94 SER A CA 1
ATOM 749 C C . SER A 1 94 ? 9.975 5.240 6.691 1.00 97.00 94 SER A C 1
ATOM 751 O O . SER A 1 94 ? 10.758 4.289 6.641 1.00 97.00 94 SER A O 1
ATOM 753 N N . LEU A 1 95 ? 10.409 6.489 6.899 1.00 96.81 95 LEU A N 1
ATOM 754 C CA . LEU A 1 95 ? 11.843 6.808 7.012 1.00 96.81 95 LEU A CA 1
ATOM 755 C C . LEU A 1 95 ? 12.559 6.066 8.143 1.00 96.81 95 LEU A C 1
ATOM 757 O O . LEU A 1 95 ? 13.749 5.784 8.037 1.00 96.81 95 LEU A O 1
ATOM 761 N N . ASP A 1 96 ? 11.838 5.764 9.220 1.00 95.69 96 ASP A N 1
ATOM 762 C CA . ASP A 1 96 ? 12.346 5.025 10.376 1.00 95.69 96 ASP A CA 1
ATOM 763 C C . ASP A 1 96 ? 12.243 3.497 10.220 1.00 95.69 96 ASP A C 1
ATOM 765 O O . ASP A 1 96 ? 12.637 2.762 11.125 1.00 95.69 96 ASP A O 1
ATOM 769 N N . GLY A 1 97 ? 11.696 3.013 9.100 1.00 93.12 97 GLY A N 1
ATOM 770 C CA . GLY A 1 97 ? 11.476 1.594 8.828 1.00 93.12 97 GLY A CA 1
ATOM 771 C C . GLY A 1 97 ? 10.448 0.926 9.744 1.00 93.12 97 GLY A C 1
ATOM 772 O O . GLY A 1 97 ? 10.352 -0.300 9.752 1.00 93.12 97 GLY A O 1
ATOM 773 N N . SER A 1 98 ? 9.690 1.694 10.535 1.00 94.25 98 SER A N 1
ATOM 774 C CA . SER A 1 98 ? 8.707 1.149 11.475 1.00 94.25 98 SER A CA 1
ATOM 775 C C . SER A 1 98 ? 7.556 0.435 10.774 1.00 94.25 98 SER A C 1
ATOM 777 O O . SER A 1 98 ? 7.072 -0.569 11.303 1.00 94.25 98 SER A O 1
ATOM 779 N N . ILE A 1 99 ? 7.153 0.921 9.595 1.00 94.69 99 ILE A N 1
ATOM 780 C CA . ILE A 1 99 ? 6.095 0.353 8.763 1.00 94.69 99 ILE A CA 1
ATOM 781 C C . ILE A 1 99 ? 6.548 0.288 7.303 1.00 94.69 99 ILE A C 1
ATOM 783 O O . ILE A 1 99 ? 7.089 1.250 6.760 1.00 94.69 99 ILE A O 1
ATOM 787 N N . ALA A 1 100 ? 6.243 -0.833 6.655 1.00 96.50 100 ALA A N 1
ATOM 788 C CA . ALA A 1 100 ? 6.360 -1.033 5.221 1.00 96.50 100 ALA A CA 1
ATOM 789 C C . ALA A 1 100 ? 5.016 -1.474 4.623 1.00 96.50 100 ALA A C 1
ATOM 791 O O . ALA A 1 100 ? 4.322 -2.346 5.151 1.00 96.50 100 ALA A O 1
ATOM 792 N N . LEU A 1 101 ? 4.657 -0.876 3.495 1.00 97.25 101 LEU A N 1
ATOM 793 C CA . LEU A 1 101 ? 3.502 -1.206 2.674 1.00 97.25 101 LEU A CA 1
ATOM 794 C C . LEU A 1 101 ? 3.988 -1.966 1.443 1.00 97.25 101 LEU A C 1
ATOM 796 O O . LEU A 1 101 ? 4.884 -1.488 0.753 1.00 97.25 101 LEU A O 1
ATOM 800 N N . ARG A 1 102 ? 3.395 -3.126 1.147 1.00 96.62 102 ARG A N 1
ATOM 801 C CA . ARG A 1 102 ? 3.711 -3.915 -0.054 1.00 96.62 102 ARG A CA 1
ATOM 802 C C . ARG A 1 102 ? 2.556 -3.882 -1.040 1.00 96.62 102 ARG A C 1
ATOM 804 O O . ARG A 1 102 ? 1.409 -4.106 -0.646 1.00 96.62 102 ARG A O 1
ATOM 811 N N . PHE A 1 103 ? 2.876 -3.696 -2.315 1.00 96.00 103 PHE A N 1
ATOM 812 C CA . PHE A 1 103 ? 1.931 -3.629 -3.425 1.00 96.00 103 PHE A CA 1
ATOM 813 C C . PHE A 1 103 ? 2.331 -4.629 -4.504 1.00 96.00 103 PHE A C 1
ATOM 815 O O . PHE A 1 103 ? 3.509 -4.761 -4.828 1.00 96.00 103 PHE A O 1
ATOM 822 N N . ALA A 1 104 ? 1.350 -5.336 -5.055 1.00 93.50 104 ALA A N 1
ATOM 823 C CA . ALA A 1 104 ? 1.581 -6.348 -6.078 1.00 93.50 104 ALA A CA 1
ATOM 824 C C . ALA A 1 104 ? 0.392 -6.402 -7.042 1.00 93.50 104 ALA A C 1
ATOM 826 O O . ALA A 1 104 ? -0.740 -6.150 -6.610 1.00 93.50 104 ALA A O 1
ATOM 827 N N . PRO A 1 105 ? 0.608 -6.739 -8.323 1.00 91.25 105 PRO A N 1
ATOM 828 C CA . PRO A 1 105 ? -0.489 -6.905 -9.265 1.00 91.25 105 PRO A CA 1
ATOM 829 C C . PRO A 1 105 ? -1.366 -8.102 -8.868 1.00 91.25 105 PRO A C 1
ATOM 831 O O . PRO A 1 105 ? -0.906 -9.083 -8.282 1.00 91.25 105 PRO A O 1
ATOM 834 N N . LEU A 1 106 ? -2.662 -8.037 -9.183 1.00 83.62 106 LEU A N 1
ATOM 835 C CA . LEU A 1 106 ? -3.593 -9.141 -8.889 1.00 83.62 106 LEU A CA 1
ATOM 836 C C . LEU A 1 106 ? -3.555 -10.262 -9.926 1.00 83.62 106 LEU A C 1
ATOM 838 O O . LEU A 1 106 ? -4.004 -11.376 -9.651 1.00 83.62 106 LEU A O 1
ATOM 842 N N . VAL A 1 107 ? -3.068 -9.946 -11.121 1.00 77.62 107 VAL A N 1
ATOM 843 C CA . VAL A 1 107 ? -2.874 -10.873 -12.228 1.00 77.62 107 VAL A CA 1
ATOM 844 C C . VAL A 1 107 ? -1.468 -10.623 -12.736 1.00 77.62 107 VAL A C 1
ATOM 846 O O . VAL A 1 107 ? -1.121 -9.485 -13.024 1.00 77.62 107 VAL A O 1
ATOM 849 N N . VAL A 1 108 ? -0.678 -11.683 -12.803 1.00 73.69 108 VAL A N 1
ATOM 850 C CA . VAL A 1 108 ? 0.680 -11.659 -13.345 1.00 73.69 108 VAL A CA 1
ATOM 851 C C . VAL A 1 108 ? 0.635 -12.363 -14.697 1.00 73.69 108 VAL A C 1
ATOM 853 O O . VAL A 1 108 ? -0.158 -13.299 -14.864 1.00 73.69 108 VAL A O 1
ATOM 856 N N . ALA A 1 109 ? 1.439 -11.911 -15.659 1.00 75.06 109 ALA A N 1
ATOM 857 C CA . ALA A 1 109 ? 1.604 -12.622 -16.920 1.00 75.06 109 ALA A CA 1
ATOM 858 C C . ALA A 1 109 ? 2.202 -14.026 -16.688 1.00 75.06 109 ALA A C 1
ATOM 860 O O . ALA A 1 109 ? 2.732 -14.330 -15.617 1.00 75.06 109 ALA A O 1
ATOM 861 N N . GLU A 1 110 ? 2.090 -14.916 -17.680 1.00 74.12 110 GLU A N 1
ATOM 862 C CA . GLU A 1 110 ? 2.566 -16.306 -17.548 1.00 74.12 110 GLU A CA 1
ATOM 863 C C . GLU A 1 110 ? 4.076 -16.399 -17.285 1.00 74.12 110 GLU A C 1
ATOM 865 O O . GLU A 1 110 ? 4.538 -17.352 -16.658 1.00 74.12 110 GLU A O 1
ATOM 870 N N . ASP A 1 111 ? 4.833 -15.403 -17.741 1.00 76.19 111 ASP A N 1
ATOM 871 C CA . ASP A 1 111 ? 6.274 -15.274 -17.536 1.00 76.19 111 ASP A CA 1
ATOM 872 C C . ASP A 1 111 ? 6.654 -14.659 -16.179 1.00 76.19 111 ASP A C 1
ATOM 874 O O . ASP A 1 111 ? 7.837 -14.568 -15.859 1.00 76.19 111 ASP A O 1
ATOM 878 N N . GLY A 1 112 ? 5.671 -14.289 -15.355 1.00 71.62 112 GLY A N 1
ATOM 879 C CA . GLY A 1 112 ? 5.901 -13.655 -14.062 1.00 71.62 112 GLY A CA 1
ATOM 880 C C . GLY A 1 112 ? 6.068 -12.136 -14.130 1.00 71.62 112 GLY A C 1
ATOM 881 O O . GLY A 1 112 ? 6.258 -11.525 -13.079 1.00 71.62 112 GLY A O 1
ATOM 882 N N . SER A 1 113 ? 5.973 -11.522 -15.314 1.00 77.00 113 SER A N 1
ATOM 883 C CA . SER A 1 113 ? 6.109 -10.074 -15.459 1.00 77.00 113 SER A CA 1
ATOM 884 C C . SER A 1 113 ? 4.857 -9.318 -15.003 1.00 77.00 113 SER A C 1
ATOM 886 O O . SER A 1 113 ? 3.719 -9.804 -15.070 1.00 77.00 113 SER A O 1
ATOM 888 N N . ASP A 1 114 ? 5.080 -8.090 -14.534 1.00 80.25 114 ASP A N 1
ATOM 889 C CA . ASP A 1 114 ? 4.026 -7.136 -14.200 1.00 80.25 114 ASP A CA 1
ATOM 890 C C . ASP A 1 114 ? 3.874 -6.024 -15.248 1.00 80.25 114 ASP A C 1
ATOM 892 O O . ASP A 1 114 ? 3.133 -5.078 -14.996 1.00 80.25 114 ASP A O 1
ATOM 896 N N . GLU A 1 115 ? 4.552 -6.110 -16.400 1.00 81.56 115 GLU A N 1
ATOM 897 C CA . GLU A 1 115 ? 4.665 -5.024 -17.391 1.00 81.56 115 GLU A CA 1
ATOM 898 C C . GLU A 1 115 ? 3.294 -4.489 -17.834 1.00 81.56 115 GLU A C 1
ATOM 900 O O . GLU A 1 115 ? 3.066 -3.277 -17.823 1.00 81.56 115 GLU A O 1
ATOM 905 N N . ASP A 1 116 ? 2.343 -5.391 -18.088 1.00 83.44 116 ASP A N 1
ATOM 906 C CA . ASP A 1 116 ? 0.973 -5.060 -18.504 1.00 83.44 116 ASP A CA 1
ATOM 907 C C . ASP A 1 116 ? 0.048 -4.628 -17.347 1.00 83.44 116 ASP A C 1
ATOM 909 O O . ASP A 1 116 ? -1.108 -4.243 -17.559 1.00 83.44 116 ASP A O 1
ATOM 913 N N . SER A 1 117 ? 0.515 -4.704 -16.098 1.00 89.31 117 SER A N 1
ATOM 914 C CA . SER A 1 117 ? -0.294 -4.352 -14.933 1.00 89.31 117 SER A CA 1
ATOM 915 C C . SER A 1 117 ? -0.369 -2.842 -14.742 1.00 89.31 117 SER A C 1
ATOM 917 O O . SER A 1 117 ? 0.634 -2.155 -14.573 1.00 89.31 117 SER A O 1
ATOM 919 N N . THR A 1 118 ? -1.596 -2.324 -14.690 1.00 91.38 118 THR A N 1
ATOM 920 C CA . THR A 1 118 ? -1.872 -0.898 -14.448 1.00 91.38 118 THR A CA 1
ATOM 921 C C . THR A 1 118 ? -2.278 -0.595 -13.007 1.00 91.38 118 THR A C 1
ATOM 923 O O . THR A 1 118 ? -2.382 0.571 -12.628 1.00 91.38 118 THR A O 1
ATOM 926 N N . LEU A 1 119 ? -2.517 -1.627 -12.188 1.00 90.69 119 LEU A N 1
ATOM 927 C CA . LEU A 1 119 ? -3.020 -1.496 -10.821 1.00 90.69 119 LEU A CA 1
ATOM 928 C C . LEU A 1 119 ? -2.337 -2.481 -9.867 1.00 90.69 119 LEU A C 1
ATOM 930 O O . LEU A 1 119 ? -2.425 -3.698 -10.035 1.00 90.69 119 LEU A O 1
ATOM 934 N N . PHE A 1 120 ? -1.772 -1.929 -8.799 1.00 94.00 120 PHE A N 1
ATOM 935 C CA . PHE A 1 120 ? -1.046 -2.632 -7.750 1.00 94.00 120 PHE A CA 1
ATOM 936 C C . PHE A 1 120 ? -1.682 -2.274 -6.401 1.00 94.00 120 PHE A C 1
ATOM 938 O O . PHE A 1 120 ? -1.299 -1.288 -5.764 1.00 94.00 120 PHE A O 1
ATOM 945 N N . PRO A 1 121 ? -2.724 -2.995 -5.965 1.00 92.12 121 PRO A N 1
ATOM 946 C CA . PRO A 1 121 ? -3.342 -2.729 -4.674 1.00 92.12 121 PRO A CA 1
ATOM 947 C C . PRO A 1 121 ? -2.404 -3.080 -3.514 1.00 92.12 121 PRO A C 1
ATOM 949 O O . PRO A 1 121 ? -1.510 -3.918 -3.650 1.00 92.12 121 PRO A O 1
ATOM 952 N N . LEU A 1 122 ? -2.645 -2.478 -2.345 1.00 93.44 122 LEU A N 1
ATOM 953 C CA . LEU A 1 122 ? -1.974 -2.873 -1.109 1.00 93.44 122 LEU A CA 1
ATOM 954 C C . LEU A 1 122 ? -2.248 -4.354 -0.827 1.00 93.44 122 LEU A C 1
ATOM 956 O O . LEU A 1 122 ? -3.410 -4.757 -0.739 1.00 93.44 122 LEU A O 1
ATOM 960 N N . VAL A 1 123 ? -1.191 -5.151 -0.670 1.00 92.00 123 VAL A N 1
ATOM 961 C CA . VAL A 1 123 ? -1.254 -6.584 -0.342 1.00 92.00 123 VAL A CA 1
ATOM 962 C C . VAL A 1 123 ? -0.720 -6.896 1.049 1.00 92.00 123 VAL A C 1
ATOM 964 O O . VAL A 1 123 ? -1.108 -7.923 1.610 1.00 92.00 123 VAL A O 1
ATOM 967 N N . ALA A 1 124 ? 0.112 -6.036 1.643 1.00 92.12 124 ALA A N 1
ATOM 968 C CA . ALA A 1 124 ? 0.524 -6.184 3.036 1.00 92.12 124 ALA A CA 1
ATOM 969 C C . ALA A 1 124 ? 0.916 -4.862 3.709 1.00 92.12 124 ALA A C 1
ATOM 971 O O . ALA A 1 124 ? 1.414 -3.951 3.056 1.00 92.12 124 ALA A O 1
ATOM 972 N N . VAL A 1 125 ? 0.723 -4.811 5.027 1.00 93.25 125 VAL A N 1
ATOM 973 C CA . VAL A 1 125 ? 1.319 -3.838 5.954 1.00 93.25 125 VAL A CA 1
ATOM 974 C C . VAL A 1 125 ? 2.196 -4.641 6.900 1.00 93.25 125 VAL A C 1
ATOM 976 O O . VAL A 1 125 ? 1.701 -5.581 7.525 1.00 93.25 125 VAL A O 1
ATOM 979 N N . GLU A 1 126 ? 3.469 -4.296 7.004 1.00 92.62 126 GLU A N 1
ATOM 980 C CA . GLU A 1 126 ? 4.463 -5.022 7.792 1.00 92.62 126 GLU A CA 1
ATOM 981 C C . GLU A 1 126 ? 5.175 -4.061 8.740 1.00 92.62 126 GLU A C 1
ATOM 983 O O . GLU A 1 126 ? 5.448 -2.923 8.367 1.00 92.62 126 GLU A O 1
ATOM 988 N N . ASP A 1 127 ? 5.466 -4.503 9.961 1.00 91.75 127 ASP A N 1
ATOM 989 C CA . ASP A 1 127 ? 6.308 -3.747 10.888 1.00 91.75 127 ASP A CA 1
ATOM 990 C C . ASP A 1 127 ? 7.768 -4.227 10.867 1.00 91.75 127 ASP A C 1
ATOM 992 O O . ASP A 1 127 ? 8.087 -5.312 10.371 1.00 91.75 127 ASP A O 1
ATOM 996 N N . ALA A 1 128 ? 8.660 -3.447 11.483 1.00 90.88 128 ALA A N 1
ATOM 997 C CA . ALA A 1 128 ? 10.084 -3.780 11.613 1.00 90.88 128 ALA A CA 1
ATOM 998 C C . ALA A 1 128 ? 10.368 -5.115 12.342 1.00 90.88 128 ALA A C 1
ATOM 1000 O O . ALA A 1 128 ? 11.473 -5.650 12.267 1.00 90.88 128 ALA A O 1
ATOM 1001 N N . ASN A 1 129 ? 9.386 -5.667 13.063 1.00 88.19 129 ASN A N 1
ATOM 1002 C CA . ASN A 1 129 ? 9.505 -6.926 13.799 1.00 88.19 129 ASN A CA 1
ATOM 1003 C C . ASN A 1 129 ? 8.969 -8.131 12.998 1.00 88.19 129 ASN A C 1
ATOM 1005 O O . ASN A 1 129 ? 8.926 -9.252 13.520 1.00 88.19 129 ASN A O 1
ATOM 1009 N N . GLY A 1 130 ? 8.548 -7.921 11.746 1.00 84.69 130 GLY A N 1
ATOM 1010 C CA . GLY A 1 130 ? 8.010 -8.949 10.856 1.00 84.69 130 GLY A CA 1
ATOM 1011 C C . GLY A 1 130 ? 6.558 -9.350 11.147 1.00 84.69 130 GLY A C 1
ATOM 1012 O O . GLY A 1 130 ? 6.085 -10.370 10.622 1.00 84.69 130 GLY A O 1
ATOM 1013 N N . ASN A 1 131 ? 5.833 -8.599 11.983 1.00 85.50 131 ASN A N 1
ATOM 1014 C CA . ASN A 1 131 ? 4.383 -8.762 12.094 1.00 85.50 131 ASN A CA 1
ATOM 1015 C C . ASN A 1 131 ? 3.731 -8.150 10.860 1.00 85.50 131 ASN A C 1
ATOM 1017 O O . ASN A 1 131 ? 4.177 -7.115 10.374 1.00 85.50 131 ASN A O 1
ATOM 1021 N N . HIS A 1 132 ? 2.673 -8.783 10.354 1.00 85.25 132 HIS A N 1
ATOM 1022 C CA . HIS A 1 132 ? 2.039 -8.301 9.136 1.00 85.25 132 HIS A CA 1
ATOM 1023 C C . HIS A 1 132 ? 0.529 -8.514 9.091 1.00 85.25 132 HIS A C 1
ATOM 1025 O O . HIS A 1 132 ? -0.029 -9.502 9.587 1.00 85.25 132 HIS A O 1
ATOM 1031 N N . GLN A 1 133 ? -0.116 -7.567 8.423 1.00 86.75 133 GLN A N 1
ATOM 1032 C CA . GLN A 1 133 ? -1.488 -7.631 7.946 1.00 86.75 133 GLN A CA 1
ATOM 1033 C C . GLN A 1 133 ? -1.423 -7.874 6.443 1.00 86.75 133 GLN A C 1
ATOM 1035 O O . GLN A 1 133 ? -0.670 -7.202 5.749 1.00 86.75 133 GLN A O 1
ATOM 1040 N N . ARG A 1 134 ? -2.188 -8.829 5.923 1.00 86.31 134 ARG A N 1
ATOM 1041 C CA . ARG A 1 134 ? -2.212 -9.175 4.501 1.00 86.31 134 ARG A CA 1
ATOM 1042 C C . ARG A 1 134 ? -3.584 -8.912 3.913 1.00 86.31 134 ARG A C 1
ATOM 1044 O O . ARG A 1 134 ? -4.575 -9.351 4.475 1.00 86.31 134 ARG A O 1
ATOM 1051 N N . PHE A 1 135 ? -3.632 -8.313 2.738 1.00 84.94 135 PHE A N 1
ATOM 1052 C CA . PHE A 1 135 ? -4.839 -8.046 1.972 1.00 84.94 135 PHE A CA 1
ATOM 1053 C C . PHE A 1 135 ? -4.897 -9.056 0.820 1.00 84.94 135 PHE A C 1
ATOM 1055 O O . PHE A 1 135 ? -3.968 -9.190 0.027 1.00 84.94 135 PHE A O 1
ATOM 1062 N N . VAL A 1 136 ? -5.961 -9.850 0.779 1.00 80.62 136 VAL A N 1
ATOM 1063 C CA . VAL A 1 136 ? -6.149 -10.970 -0.145 1.00 80.62 136 VAL A CA 1
ATOM 1064 C C . VAL A 1 136 ? -7.303 -10.650 -1.068 1.00 80.62 136 VAL A C 1
ATOM 1066 O O . VAL A 1 136 ? -8.435 -10.534 -0.616 1.00 80.62 136 VAL A O 1
ATOM 1069 N N . TYR A 1 137 ? -7.040 -10.572 -2.361 1.00 78.81 137 TYR A N 1
ATOM 1070 C CA . TYR A 1 137 ? -8.064 -10.275 -3.351 1.00 78.81 137 TYR A CA 1
ATOM 1071 C C . TYR A 1 137 ? -8.527 -11.563 -4.035 1.00 78.81 137 TYR A C 1
ATOM 1073 O O . TYR A 1 137 ? -7.729 -12.442 -4.356 1.00 78.81 137 TYR A O 1
ATOM 1081 N N . HIS A 1 138 ? -9.834 -11.687 -4.244 1.00 71.25 138 HIS A N 1
ATOM 1082 C CA . HIS A 1 138 ? -10.463 -12.790 -4.959 1.00 71.25 138 HIS A CA 1
ATOM 1083 C C . HIS A 1 138 ? -11.028 -12.308 -6.297 1.00 71.25 138 HIS A C 1
ATOM 1085 O O . HIS A 1 138 ? -11.552 -11.194 -6.406 1.00 71.25 138 HIS A O 1
ATOM 1091 N N . VAL A 1 139 ? -10.978 -13.188 -7.302 1.00 61.69 139 VAL A N 1
ATOM 1092 C CA . VAL A 1 139 ? -11.616 -12.976 -8.608 1.00 61.69 139 VAL A CA 1
ATOM 1093 C C . VAL A 1 139 ? -13.092 -12.618 -8.384 1.00 61.69 139 VAL A C 1
ATOM 1095 O O . VAL A 1 139 ? -13.827 -13.375 -7.753 1.00 61.69 139 VAL A O 1
ATOM 1098 N N . GLY A 1 140 ? -13.511 -11.432 -8.841 1.00 57.94 140 GLY A N 1
ATOM 1099 C CA . GLY A 1 140 ? -14.841 -10.864 -8.556 1.00 57.94 140 GLY A CA 1
ATOM 1100 C C . GLY A 1 140 ? -14.874 -9.651 -7.607 1.00 57.94 140 GLY A C 1
ATOM 1101 O O . GLY A 1 140 ? -15.965 -9.186 -7.294 1.00 57.94 140 GLY A O 1
ATOM 1102 N N . ARG A 1 141 ? -13.711 -9.090 -7.225 1.00 60.19 141 ARG A N 1
ATOM 1103 C CA . ARG A 1 141 ? -13.499 -7.843 -6.435 1.00 60.19 141 ARG A CA 1
ATOM 1104 C C . ARG A 1 141 ? -13.592 -7.954 -4.907 1.00 60.19 141 ARG A C 1
ATOM 1106 O O . ARG A 1 141 ? -13.572 -6.941 -4.223 1.00 60.19 141 ARG A O 1
ATOM 1113 N N . SER A 1 142 ? -13.679 -9.148 -4.329 1.00 56.69 142 SER A N 1
ATOM 1114 C CA . SER A 1 142 ? -13.691 -9.260 -2.858 1.00 56.69 142 SER A CA 1
ATOM 1115 C C . SER A 1 142 ? -12.273 -9.183 -2.292 1.00 56.69 142 SER A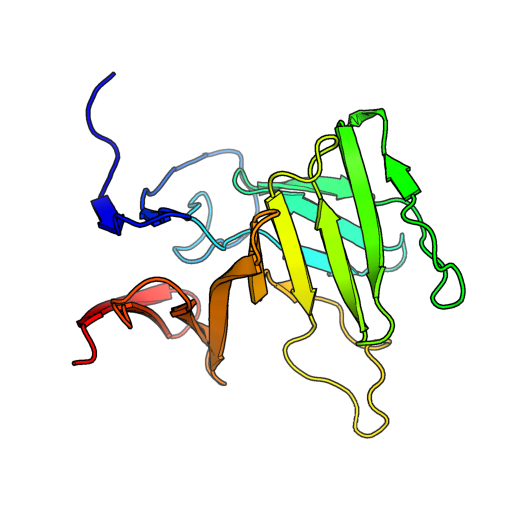 C 1
ATOM 1117 O O . SER A 1 142 ? -11.404 -9.906 -2.771 1.00 56.69 142 SER A O 1
ATOM 1119 N N . ALA A 1 143 ? -12.052 -8.348 -1.277 1.00 62.25 143 ALA A N 1
ATOM 1120 C CA . ALA A 1 143 ? -10.780 -8.208 -0.573 1.00 62.25 143 ALA A CA 1
ATOM 1121 C C . ALA A 1 143 ? -10.923 -8.701 0.875 1.00 62.25 143 ALA A C 1
ATOM 1123 O O . ALA A 1 143 ? -11.873 -8.366 1.575 1.00 62.25 143 ALA A O 1
ATOM 1124 N N . ALA A 1 144 ? -9.986 -9.505 1.356 1.00 60.09 144 ALA A N 1
ATOM 1125 C CA . ALA A 1 144 ? -9.979 -10.029 2.710 1.00 60.09 144 ALA A CA 1
ATOM 1126 C C . ALA A 1 144 ? -8.666 -9.710 3.414 1.00 60.09 144 ALA A C 1
ATOM 1128 O O . ALA A 1 144 ? -7.599 -10.068 2.934 1.00 60.09 144 ALA A O 1
ATOM 1129 N N . ILE A 1 145 ? -8.745 -9.084 4.578 1.00 63.03 145 ILE A N 1
ATOM 1130 C CA . ILE A 1 145 ? -7.614 -8.807 5.450 1.00 63.03 145 ILE A CA 1
ATOM 1131 C C . ILE A 1 145 ? -7.368 -9.998 6.384 1.00 63.03 145 ILE A C 1
ATOM 1133 O O . ILE A 1 145 ? -8.241 -10.424 7.141 1.00 63.03 145 ILE A O 1
ATOM 1137 N N . ARG A 1 146 ? -6.154 -10.542 6.345 1.00 64.88 146 ARG A N 1
ATOM 1138 C CA . ARG A 1 146 ? -5.644 -11.628 7.188 1.00 64.88 146 ARG A CA 1
ATOM 1139 C C . ARG A 1 146 ? -4.499 -11.118 8.049 1.00 64.88 146 ARG A C 1
ATOM 1141 O O . ARG A 1 146 ? -3.502 -10.659 7.508 1.00 64.88 146 ARG A O 1
ATOM 1148 N N . HIS A 1 147 ? -4.582 -11.282 9.363 1.00 61.56 147 HIS A N 1
ATOM 1149 C CA . HIS A 1 147 ? -3.444 -11.031 10.256 1.00 61.56 147 HIS A CA 1
ATOM 1150 C C . HIS A 1 147 ? -2.586 -12.287 10.445 1.00 61.56 147 HIS A C 1
ATOM 1152 O O . HIS A 1 147 ? -3.119 -13.389 10.605 1.00 61.56 147 HIS A O 1
ATOM 1158 N N . ARG A 1 148 ? -1.254 -12.137 10.484 1.00 59.56 148 ARG A N 1
ATOM 1159 C CA . ARG A 1 148 ? -0.331 -13.238 10.805 1.00 59.56 148 ARG A CA 1
ATOM 1160 C C . ARG A 1 148 ? 0.815 -12.763 11.718 1.00 59.56 148 ARG A C 1
ATOM 1162 O O . ARG A 1 148 ? 1.531 -11.828 11.389 1.00 59.56 148 ARG A O 1
ATOM 1169 N N . ARG A 1 149 ? 0.980 -13.498 12.839 1.00 54.97 149 ARG A N 1
ATOM 1170 C CA . ARG A 1 149 ? 1.708 -13.183 14.104 1.00 54.97 149 ARG A CA 1
ATOM 1171 C C . ARG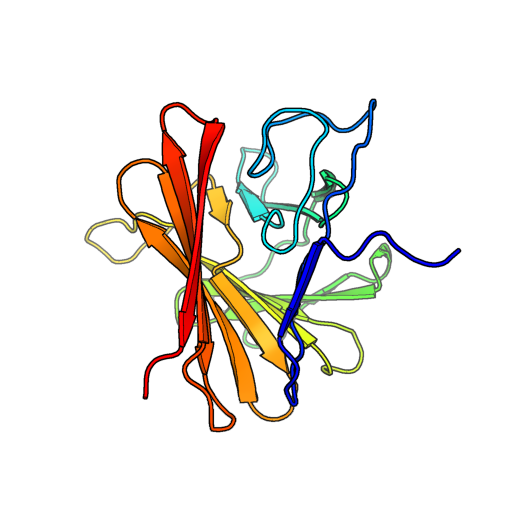 A 1 149 ? 1.156 -11.919 14.794 1.00 54.97 149 ARG A C 1
ATOM 1173 O O . ARG A 1 149 ? 1.190 -10.851 14.220 1.00 54.97 149 ARG A O 1
ATOM 1180 N N . GLN A 1 150 ? 0.602 -11.938 16.010 1.00 50.12 150 GLN A N 1
ATOM 1181 C CA . GLN A 1 150 ? 0.687 -12.864 17.142 1.00 50.12 150 GLN A CA 1
ATOM 1182 C C . GLN A 1 150 ? -0.654 -13.541 17.497 1.00 50.12 150 GLN A C 1
ATOM 1184 O O . GLN A 1 150 ? -1.688 -12.890 17.557 1.00 50.12 150 GLN A O 1
ATOM 1189 N N . ARG A 1 151 ? -0.594 -14.848 17.799 1.00 50.97 151 ARG A N 1
ATOM 1190 C CA . ARG A 1 151 ? -1.564 -15.720 18.512 1.00 50.97 151 ARG A CA 1
ATOM 1191 C C . ARG A 1 151 ? -3.055 -15.753 18.121 1.00 50.97 151 ARG A C 1
ATOM 1193 O O . ARG A 1 151 ? -3.695 -16.725 18.500 1.00 50.97 151 ARG A O 1
ATOM 1200 N N . SER A 1 152 ? -3.612 -14.816 17.360 1.00 54.72 152 SER A N 1
ATOM 1201 C CA . SER A 1 152 ? -4.996 -14.898 16.874 1.00 54.72 152 SER A CA 1
ATOM 1202 C C . SER A 1 152 ? -5.031 -14.796 15.349 1.00 54.72 152 SER A C 1
ATOM 1204 O O . SER A 1 152 ? -4.620 -13.796 14.766 1.00 54.72 152 SER A O 1
ATOM 1206 N N . GLY A 1 153 ? -5.461 -15.869 14.680 1.00 58.44 153 GLY A N 1
ATOM 1207 C CA . GLY A 1 153 ? -5.703 -15.865 13.237 1.00 58.44 153 GLY A CA 1
ATOM 1208 C C . GLY A 1 153 ? -7.013 -15.140 12.949 1.00 58.44 153 GLY A C 1
ATOM 1209 O O . GLY A 1 153 ? -8.063 -15.756 12.786 1.00 58.44 153 GLY A O 1
ATOM 1210 N N . VAL A 1 154 ? -6.985 -13.811 12.977 1.00 60.31 154 VAL A N 1
ATOM 1211 C CA . VAL A 1 154 ? -8.177 -13.013 12.690 1.00 60.31 154 VAL A CA 1
ATOM 1212 C C . VAL A 1 154 ? -8.235 -12.703 11.199 1.00 60.31 154 VAL A C 1
ATOM 1214 O O . VAL A 1 154 ? -7.288 -12.178 10.609 1.00 60.31 154 VAL A O 1
ATOM 1217 N N . LEU A 1 155 ? -9.370 -13.057 10.601 1.00 63.06 155 LEU A N 1
ATOM 1218 C CA . LEU A 1 155 ? -9.743 -12.742 9.231 1.00 63.06 155 LEU A CA 1
ATOM 1219 C C . LEU A 1 155 ? -10.871 -11.706 9.268 1.00 63.06 155 LEU A C 1
ATOM 1221 O O . LEU A 1 155 ? -11.950 -11.981 9.801 1.00 63.06 155 LEU A O 1
ATOM 1225 N N . ALA A 1 156 ? -10.638 -10.541 8.675 1.00 65.06 156 ALA A N 1
ATOM 1226 C CA . ALA A 1 156 ? -11.690 -9.616 8.280 1.00 65.06 156 ALA A CA 1
ATOM 1227 C C . ALA A 1 156 ? -11.868 -9.726 6.767 1.00 65.06 156 ALA A C 1
ATOM 1229 O O . ALA A 1 156 ? -10.915 -9.567 6.025 1.00 65.06 156 ALA A O 1
ATOM 1230 N N . GLU A 1 157 ? -13.061 -10.019 6.273 1.00 67.62 157 GLU A N 1
ATOM 1231 C CA . GLU A 1 157 ? -13.295 -10.141 4.834 1.00 67.62 157 GLU A CA 1
ATOM 1232 C C . GLU A 1 157 ? -14.356 -9.170 4.367 1.00 67.62 157 GLU A C 1
ATOM 1234 O O . GLU A 1 157 ? -15.501 -9.254 4.812 1.00 67.62 157 GLU A O 1
ATOM 1239 N N . LEU A 1 158 ? -13.970 -8.298 3.438 1.00 67.38 158 LEU A N 1
ATOM 1240 C CA . LEU A 1 158 ? -14.865 -7.434 2.699 1.00 67.38 158 LEU A CA 1
ATOM 1241 C C . LEU A 1 158 ? -15.203 -8.077 1.351 1.00 67.38 158 LEU A C 1
ATOM 1243 O O . LEU A 1 158 ? -14.398 -8.175 0.426 1.00 67.38 158 LEU A O 1
ATOM 1247 N N . ARG A 1 159 ? -16.455 -8.482 1.203 1.00 65.38 159 ARG A N 1
ATOM 1248 C CA . ARG A 1 159 ? -16.987 -8.913 -0.083 1.00 65.38 159 ARG A CA 1
ATOM 1249 C C . ARG A 1 159 ? -17.522 -7.718 -0.839 1.00 65.38 159 ARG A C 1
ATOM 1251 O O . ARG A 1 159 ? -18.314 -6.951 -0.290 1.00 65.38 159 ARG A O 1
ATOM 1258 N N . GLN A 1 160 ? -17.152 -7.616 -2.108 1.00 59.91 160 GLN A N 1
ATOM 1259 C CA . GLN A 1 160 ? -17.730 -6.652 -3.034 1.00 59.91 160 GLN A CA 1
ATOM 1260 C C . GLN A 1 160 ? -18.433 -7.365 -4.187 1.00 59.91 160 GLN A C 1
ATOM 1262 O O . GLN A 1 160 ? -18.016 -8.440 -4.613 1.00 59.91 160 GLN A O 1
ATOM 1267 N N . CYS A 1 161 ? -19.487 -6.742 -4.704 1.00 51.16 161 CYS A N 1
ATOM 1268 C CA . CYS A 1 161 ? -20.164 -7.134 -5.933 1.00 51.16 161 CYS A CA 1
ATOM 1269 C C . CYS A 1 161 ? -20.455 -5.868 -6.745 1.00 51.16 161 CYS A C 1
ATOM 1271 O O . CYS A 1 161 ? -20.981 -4.894 -6.207 1.00 51.16 161 CYS A O 1
ATOM 1273 N N . GLY A 1 162 ? -20.059 -5.840 -8.021 1.00 54.53 162 GLY A N 1
ATOM 1274 C CA . GLY A 1 162 ? -20.286 -4.679 -8.891 1.00 54.53 162 GLY A CA 1
ATOM 1275 C C . GLY A 1 162 ? -19.640 -3.373 -8.400 1.00 54.53 162 GLY A C 1
ATOM 1276 O O . GLY A 1 162 ? -20.175 -2.303 -8.656 1.00 54.53 162 GLY A O 1
ATOM 1277 N N . GLY A 1 163 ? -18.525 -3.450 -7.659 1.00 54.34 163 GLY A N 1
ATOM 1278 C CA . GLY A 1 163 ? -17.844 -2.274 -7.092 1.00 54.34 163 GLY A CA 1
ATOM 1279 C C . GLY A 1 163 ? -18.469 -1.717 -5.809 1.00 54.34 163 GLY A C 1
ATOM 1280 O O . GLY A 1 163 ? -18.027 -0.685 -5.322 1.00 54.34 163 GLY A O 1
ATOM 1281 N N . ARG A 1 164 ? -19.471 -2.396 -5.240 1.00 55.81 164 ARG A N 1
ATOM 1282 C CA . ARG A 1 164 ? -20.048 -2.062 -3.933 1.00 55.81 164 ARG A CA 1
ATOM 1283 C C . ARG A 1 164 ? -19.703 -3.126 -2.910 1.00 55.81 164 ARG A C 1
ATOM 1285 O O . ARG A 1 164 ? -19.820 -4.315 -3.204 1.00 55.81 164 ARG A O 1
ATOM 1292 N N . ALA A 1 165 ? -19.342 -2.711 -1.701 1.00 62.53 165 ALA A N 1
ATOM 1293 C CA . ALA A 1 165 ? -19.271 -3.615 -0.564 1.00 62.53 165 ALA A CA 1
ATOM 1294 C C . ALA A 1 165 ? -20.654 -4.202 -0.255 1.00 62.53 165 ALA A C 1
ATOM 1296 O O . ALA A 1 165 ? -21.635 -3.475 -0.119 1.00 62.53 165 ALA A O 1
ATOM 1297 N N . ILE A 1 166 ? -20.719 -5.526 -0.144 1.00 63.34 166 ILE A N 1
ATOM 1298 C CA . ILE A 1 166 ? -21.948 -6.276 0.145 1.00 63.34 166 ILE A CA 1
ATOM 1299 C C . ILE A 1 166 ? -21.894 -7.007 1.486 1.00 63.34 166 ILE A C 1
ATOM 1301 O O . ILE A 1 166 ? -22.931 -7.395 2.014 1.00 63.34 166 ILE A O 1
ATOM 1305 N N . SER A 1 167 ? -20.704 -7.229 2.047 1.00 67.88 167 SER A N 1
ATOM 1306 C CA . SER A 1 167 ? -20.555 -7.847 3.363 1.00 67.88 167 SER A CA 1
ATOM 1307 C C . SER A 1 167 ? -19.174 -7.568 3.921 1.00 67.88 167 SER A C 1
ATOM 1309 O O . SER A 1 167 ? -18.193 -7.680 3.196 1.00 67.88 167 SER A O 1
ATOM 1311 N N . LEU A 1 168 ? -19.105 -7.272 5.213 1.00 67.62 168 LEU A N 1
ATOM 1312 C CA . LEU A 1 168 ? -17.879 -7.326 5.985 1.00 67.62 168 LEU A CA 1
ATOM 1313 C C . LEU A 1 168 ? -18.061 -8.384 7.073 1.00 67.62 168 LEU A C 1
ATOM 1315 O O . LEU A 1 168 ? -18.994 -8.293 7.872 1.00 67.62 168 LEU A O 1
ATOM 1319 N N . ARG A 1 169 ? -17.202 -9.404 7.094 1.00 66.75 169 ARG A N 1
ATOM 1320 C CA . ARG A 1 169 ? -17.263 -10.481 8.089 1.00 66.75 169 ARG A CA 1
ATOM 1321 C C . ARG A 1 169 ? -15.985 -10.567 8.899 1.00 66.75 169 ARG A C 1
ATOM 1323 O O . ARG A 1 169 ? -14.893 -10.505 8.350 1.00 66.75 169 ARG A O 1
ATOM 1330 N N . ARG A 1 170 ? -16.145 -10.804 10.196 1.00 68.06 170 ARG A N 1
ATOM 1331 C CA . ARG A 1 170 ? -15.066 -11.170 11.111 1.00 68.06 170 ARG A CA 1
ATOM 1332 C C . ARG A 1 170 ? -15.117 -12.673 11.356 1.00 68.06 170 ARG A C 1
ATOM 1334 O O . ARG A 1 170 ? -16.171 -13.205 11.700 1.00 68.06 170 ARG A O 1
ATOM 1341 N N . GLN A 1 171 ? -13.980 -13.343 11.228 1.00 64.31 171 GLN A N 1
ATOM 1342 C CA . GLN A 1 171 ? -13.796 -14.728 11.647 1.00 64.31 171 GLN A CA 1
ATOM 1343 C C . GLN A 1 171 ? -12.544 -14.827 12.514 1.00 64.31 171 GLN A C 1
ATOM 1345 O O . GLN A 1 171 ? -11.479 -14.333 12.153 1.00 64.31 171 GLN A O 1
ATOM 1350 N N . GLN A 1 172 ? -12.689 -15.455 13.676 1.00 61.84 172 GLN A N 1
ATOM 1351 C CA . GLN A 1 172 ? -11.575 -15.798 14.546 1.00 61.84 172 GLN A CA 1
ATOM 1352 C C . GLN A 1 172 ? -11.269 -17.272 14.303 1.00 61.84 172 GLN A C 1
ATOM 1354 O O . GLN A 1 172 ? -12.110 -18.124 14.583 1.00 61.84 172 GLN A O 1
ATOM 1359 N N . THR A 1 173 ? -10.118 -17.576 13.709 1.00 56.75 173 THR A N 1
ATOM 1360 C CA . THR A 1 173 ? -9.700 -18.967 13.520 1.00 56.75 173 THR A CA 1
ATOM 1361 C C . THR A 1 173 ? -9.025 -19.440 14.805 1.00 56.75 173 THR A C 1
ATOM 1363 O O . THR A 1 173 ? -8.057 -18.808 15.243 1.00 56.75 173 THR A O 1
ATOM 1366 N N . SER A 1 174 ? -9.579 -20.492 15.421 1.00 53.16 174 SER A N 1
ATOM 1367 C CA . SER A 1 174 ? -8.974 -21.209 16.556 1.00 53.16 174 SER A CA 1
ATOM 1368 C C . SER A 1 174 ? -7.634 -21.838 16.202 1.00 53.16 174 SER A C 1
ATOM 1370 O O . SER A 1 174 ? -7.461 -22.234 15.028 1.00 53.16 174 SER A O 1
#

Radius of gyration: 16.26 Å; chains: 1; bounding box: 41×37×40 Å

Secondary structure (DSSP, 8-state):
-----SEEE-SSS-EEE--EE-TT--SEETTEETEE-TT--EEEEETTEEEEE-TT--EEEPPP--SS--SPEEETTTTEEEEE-TTS-EEEEETTSSEEEEE--SS--TTS--TT--EEEEEEEEETTS-EEEEEEETTTEEEEEEESSS-EEEEEEEEETTEEEEEEEEEE-

Foldseek 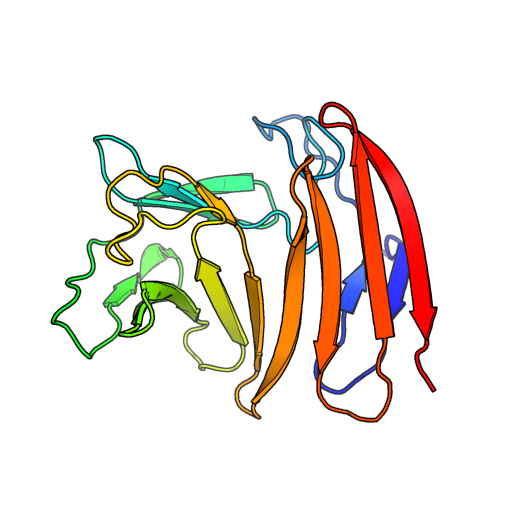3Di:
DDDQFPDKDDDPPIAGWGKAFDPPQDDAFLAGGRIFIPQSWKWFQDPVGIWTQDRNRDIDHDDDEDLPDPAWDQPPVVQWTWYQHVLRWIWTAHNVQQKIWTWDAPDAPPVRDCPPPGMTTTQWIAGPVGWIWGWDADDQGKIKIFGDDDDWGWIWIFDDHPSHTDDTDIDTDD

Sequence (174 aa):
MEGETDFAFEGILPLVWSRSYYSDQDGTGWLGEGWSVPGCQRIIRDAAGLAYIDDQGRLFPLPEVDEDDEEPVLFESEQIWFSKNPDGHYVIASLDGSIALRFAPLVVAEDGSDEDSTLFPLVAVEDANGNHQRFVYHVGRSAAIRHRRQRSGVLAELRQCGGRAISLRRQQTS

Organism: NCBI:txid1125724

InterPro domains:
  IPR045351 Domain of unknown function DUF6531 [PF20148] (3-59)